Protein AF-A0A1Z8X6H3-F1 (afdb_monomer)

Solvent-accessible surface area (backbone atoms only — not comparable to full-atom values): 7443 Å² total; per-residue (Å²): 132,92,71,91,82,77,88,76,54,69,71,57,45,49,56,21,37,52,38,19,47,52,38,48,55,52,31,59,76,66,72,54,70,56,80,87,67,57,92,65,59,70,67,60,52,44,51,55,35,20,51,37,34,35,40,47,44,48,50,20,61,75,68,78,36,76,65,65,69,69,64,83,54,87,86,59,52,62,38,62,60,97,89,24,45,40,47,78,42,59,42,59,60,86,48,97,71,87,78,78,79,82,61,90,88,69,57,92,74,45,48,79,44,69,37,74,40,88,77,132

Mean predicted aligned error: 5.62 Å

pLDDT: mean 83.76, std 9.93, range [51.19, 95.56]

Radius of gyration: 14.06 Å; Cα contacts (8 Å, |Δi|>4): 141; chains: 1; bounding box: 34×41×31 Å

Sequence (120 aa):
MDYPTIELKWEEILSSAITGLLRQTESMRQNISWGHGANFDIYKQWGMTVSGSICEQALAKKMDSYFTHSVNNFKGSDLHIDGKSIQVRSQLMTKKTNNLIIRQGYKESDYYFLVGDDTP

Structure (mmCIF, N/CA/C/O backbone):
data_AF-A0A1Z8X6H3-F1
#
_entry.id   AF-A0A1Z8X6H3-F1
#
loop_
_atom_site.group_PDB
_atom_site.id
_atom_site.type_symbol
_atom_site.label_atom_id
_atom_site.label_alt_id
_atom_site.label_comp_id
_atom_site.label_asym_id
_atom_site.label_entity_id
_atom_site.label_seq_id
_atom_site.pdbx_PDB_ins_code
_atom_site.Cartn_x
_atom_site.Cartn_y
_atom_site.Cartn_z
_atom_site.occupancy
_atom_site.B_iso_or_equiv
_atom_site.auth_seq_id
_atom_site.auth_comp_id
_atom_site.auth_asym_id
_atom_site.auth_atom_id
_atom_site.pdbx_PDB_model_num
ATOM 1 N N . MET A 1 1 ? -0.859 -22.757 -1.944 1.00 54.19 1 MET A N 1
ATOM 2 C CA . MET A 1 1 ? -1.563 -22.239 -0.756 1.00 54.19 1 MET A CA 1
ATOM 3 C C . MET A 1 1 ? -2.510 -21.202 -1.310 1.00 54.19 1 MET A C 1
ATOM 5 O O . MET A 1 1 ? -2.022 -20.262 -1.923 1.00 54.19 1 MET A O 1
ATOM 9 N N . ASP A 1 2 ? -3.813 -21.442 -1.226 1.00 67.19 2 ASP A N 1
ATOM 10 C CA . ASP A 1 2 ? -4.801 -20.523 -1.792 1.00 67.19 2 ASP A CA 1
ATOM 11 C C . ASP A 1 2 ? -4.985 -19.375 -0.804 1.00 67.19 2 ASP A C 1
ATOM 13 O O . ASP A 1 2 ? -5.488 -19.564 0.305 1.00 67.19 2 ASP A O 1
ATOM 17 N N . TYR A 1 3 ? -4.481 -18.198 -1.166 1.00 74.25 3 TYR A N 1
ATOM 18 C CA . TYR A 1 3 ? -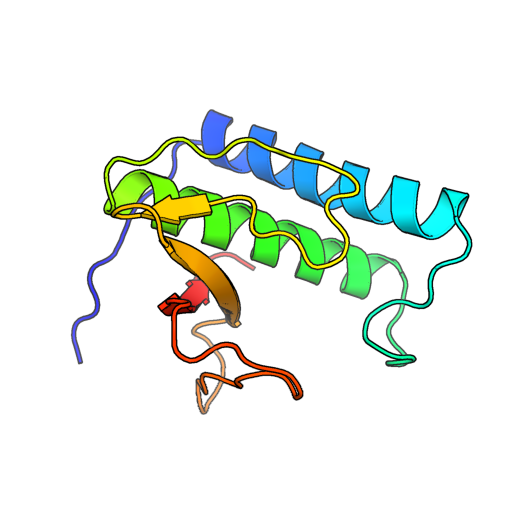4.692 -16.983 -0.391 1.00 74.25 3 TYR A CA 1
ATOM 19 C C . TYR A 1 3 ? -6.007 -16.337 -0.831 1.00 74.25 3 TYR A C 1
ATOM 21 O O . TYR A 1 3 ? -6.352 -16.408 -2.011 1.00 74.25 3 TYR A O 1
ATOM 29 N N . PRO A 1 4 ? -6.758 -15.702 0.082 1.00 84.50 4 PRO A N 1
ATOM 30 C CA . PRO A 1 4 ? -7.941 -14.953 -0.309 1.00 84.50 4 PRO A CA 1
ATOM 31 C C . PRO A 1 4 ? -7.542 -13.786 -1.222 1.00 84.50 4 PRO A C 1
ATOM 33 O O . PRO A 1 4 ? -6.811 -12.892 -0.801 1.00 84.50 4 PRO A O 1
ATOM 36 N N . THR A 1 5 ? -8.054 -13.791 -2.451 1.00 87.25 5 THR A N 1
ATOM 37 C CA . THR A 1 5 ? -7.876 -12.703 -3.421 1.00 87.25 5 THR A CA 1
ATOM 38 C C . THR A 1 5 ? -8.954 -11.641 -3.230 1.00 87.25 5 THR A C 1
ATOM 40 O O . THR A 1 5 ? -10.085 -11.944 -2.837 1.00 87.25 5 THR A O 1
ATOM 43 N N . ILE A 1 6 ? -8.608 -10.387 -3.508 1.00 91.12 6 ILE A N 1
ATOM 44 C CA . ILE A 1 6 ? -9.548 -9.272 -3.546 1.00 91.12 6 ILE A CA 1
ATOM 45 C C . ILE A 1 6 ? -9.342 -8.506 -4.848 1.00 91.12 6 ILE A C 1
ATOM 47 O O . ILE A 1 6 ? -8.218 -8.165 -5.199 1.00 91.12 6 ILE A O 1
ATOM 51 N N . GLU A 1 7 ? -10.431 -8.233 -5.557 1.00 91.69 7 GLU A N 1
ATOM 52 C CA . GLU A 1 7 ? -10.395 -7.380 -6.741 1.00 91.69 7 GLU A CA 1
ATOM 53 C C . GLU A 1 7 ? -10.771 -5.954 -6.350 1.00 91.69 7 GLU A C 1
ATOM 55 O O . GLU A 1 7 ? -11.802 -5.710 -5.708 1.00 91.69 7 GLU A O 1
ATOM 60 N N . LEU A 1 8 ? -9.932 -5.001 -6.739 1.00 92.56 8 LEU A N 1
ATOM 61 C CA . LEU A 1 8 ? -10.226 -3.578 -6.637 1.00 92.56 8 LEU A CA 1
ATOM 62 C C . LEU A 1 8 ? -10.831 -3.081 -7.948 1.00 92.56 8 LEU A C 1
ATOM 64 O O . LEU A 1 8 ? -10.426 -3.488 -9.034 1.00 92.56 8 LEU A O 1
ATOM 68 N N . LYS A 1 9 ? -11.802 -2.178 -7.845 1.00 95.38 9 LYS A N 1
ATOM 69 C CA . LYS A 1 9 ? -12.330 -1.455 -8.998 1.00 95.38 9 LYS A CA 1
ATOM 70 C C . LYS A 1 9 ? -11.328 -0.393 -9.450 1.00 95.38 9 LYS A C 1
ATOM 72 O O . LYS A 1 9 ? -10.505 0.076 -8.663 1.00 95.38 9 LYS A O 1
ATOM 77 N N . TRP A 1 10 ? -11.436 0.045 -10.700 1.00 94.19 10 TRP A N 1
ATOM 78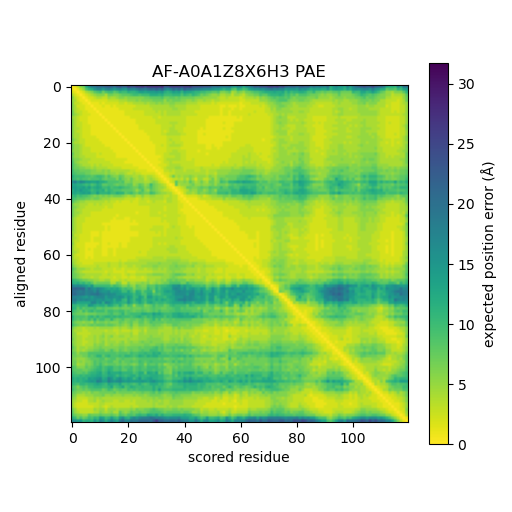 C CA . TRP A 1 10 ? -10.527 1.041 -11.273 1.00 94.19 10 TRP A CA 1
ATOM 79 C C . TRP A 1 10 ? -10.503 2.359 -10.502 1.00 94.19 10 TRP A C 1
ATOM 81 O O . TRP A 1 10 ? -9.435 2.945 -10.341 1.00 94.19 10 TRP A O 1
ATOM 91 N N . GLU A 1 11 ? -11.642 2.810 -9.980 1.00 95.31 11 GLU A N 1
ATOM 92 C CA . GLU A 1 11 ? -11.709 4.010 -9.149 1.00 95.31 11 GLU A CA 1
ATOM 93 C C . GLU A 1 11 ? -10.952 3.856 -7.817 1.00 95.31 11 GLU A C 1
ATOM 95 O O . GLU A 1 11 ? -10.336 4.817 -7.361 1.00 95.31 11 GLU A O 1
ATOM 100 N N . GLU A 1 12 ? -10.929 2.651 -7.236 1.00 94.62 12 GLU A N 1
ATOM 101 C CA . GLU A 1 12 ? -10.199 2.332 -5.998 1.00 94.62 12 GLU A CA 1
ATOM 102 C C . GLU A 1 12 ? -8.688 2.243 -6.256 1.00 94.62 12 GLU A C 1
ATOM 104 O O . GLU A 1 12 ? -7.875 2.700 -5.448 1.00 94.62 12 GLU A O 1
ATOM 109 N N . ILE A 1 13 ? -8.304 1.683 -7.407 1.00 94.12 13 ILE A N 1
ATOM 110 C CA . ILE A 1 13 ? -6.910 1.639 -7.860 1.00 94.12 13 ILE A CA 1
ATOM 111 C C . ILE A 1 13 ? -6.410 3.065 -8.106 1.00 94.12 13 ILE A C 1
ATOM 113 O O . ILE A 1 13 ? -5.352 3.445 -7.604 1.00 94.12 13 ILE A O 1
ATOM 117 N N . LEU A 1 14 ? -7.181 3.878 -8.836 1.00 95.25 14 LEU A N 1
ATOM 118 C CA . LEU A 1 14 ? -6.811 5.251 -9.173 1.00 95.25 14 LEU A CA 1
ATOM 119 C C . LEU A 1 14 ? -6.688 6.131 -7.925 1.00 95.25 14 LEU A C 1
ATOM 121 O O . LEU A 1 14 ? -5.693 6.845 -7.788 1.00 95.25 14 LEU A O 1
ATOM 125 N N . SER A 1 15 ? -7.659 6.076 -7.007 1.00 95.19 15 SER A N 1
ATOM 126 C CA . SER A 1 15 ? -7.606 6.860 -5.767 1.00 95.19 15 SER A CA 1
ATOM 127 C C . SER A 1 15 ? -6.374 6.501 -4.931 1.00 95.19 15 SER A C 1
ATOM 129 O O . SER A 1 15 ? -5.665 7.388 -4.453 1.00 95.19 15 SER A O 1
ATOM 131 N N . SER A 1 16 ? -6.055 5.210 -4.828 1.00 94.00 16 SER A N 1
ATOM 132 C CA . SER A 1 16 ? -4.886 4.716 -4.094 1.00 94.00 16 SER A CA 1
ATOM 133 C C . SER A 1 16 ? -3.571 5.097 -4.772 1.00 94.00 16 SER A C 1
ATOM 135 O O . SER A 1 16 ? -2.619 5.496 -4.102 1.00 94.00 16 SER A O 1
ATOM 137 N N . ALA A 1 17 ? -3.512 5.052 -6.104 1.00 94.62 17 ALA A N 1
ATOM 138 C CA . ALA A 1 17 ? -2.339 5.492 -6.849 1.00 94.62 17 ALA A CA 1
ATOM 139 C C . ALA A 1 17 ? -2.067 6.990 -6.650 1.00 94.62 17 ALA A C 1
ATOM 141 O O . ALA A 1 17 ? -0.925 7.380 -6.393 1.00 94.62 17 ALA A O 1
ATOM 142 N N . ILE A 1 18 ? -3.113 7.825 -6.681 1.00 95.56 18 ILE A N 1
ATOM 143 C CA . ILE A 1 18 ? -3.003 9.259 -6.382 1.00 95.56 18 ILE A CA 1
ATOM 144 C C . ILE A 1 18 ? -2.479 9.466 -4.956 1.00 95.56 18 ILE A C 1
ATOM 146 O O . ILE A 1 18 ? -1.541 10.238 -4.762 1.00 95.56 18 ILE A O 1
ATOM 150 N N . THR A 1 19 ? -3.007 8.744 -3.964 1.00 94.56 19 THR A N 1
ATOM 151 C CA . THR A 1 19 ? -2.502 8.797 -2.581 1.00 94.56 19 THR A CA 1
ATOM 152 C C . THR A 1 19 ? -1.025 8.412 -2.486 1.00 94.56 19 THR A C 1
ATOM 154 O O . THR A 1 19 ? -0.250 9.118 -1.837 1.00 94.56 19 THR A O 1
ATOM 157 N N . GLY A 1 20 ? -0.604 7.336 -3.155 1.00 92.19 20 GLY A N 1
ATOM 158 C CA . GLY A 1 20 ? 0.796 6.910 -3.193 1.00 92.19 20 GLY A CA 1
ATOM 159 C C . GLY A 1 20 ? 1.728 7.990 -3.753 1.00 92.19 20 GLY A C 1
ATOM 160 O O . GLY A 1 20 ? 2.783 8.259 -3.173 1.00 92.19 20 GLY A O 1
ATOM 161 N N . LEU A 1 21 ? 1.316 8.663 -4.832 1.00 93.50 21 LEU A N 1
ATOM 162 C CA . LEU A 1 21 ? 2.058 9.785 -5.410 1.00 93.50 21 LEU A CA 1
ATOM 163 C C . LEU A 1 21 ? 2.086 10.999 -4.475 1.00 93.50 21 LEU A C 1
ATOM 165 O O . LEU A 1 21 ? 3.159 11.561 -4.261 1.00 93.50 21 LEU A O 1
ATOM 169 N N . LEU A 1 22 ? 0.959 11.357 -3.850 1.00 93.44 22 LEU A N 1
ATOM 170 C CA . LEU A 1 22 ? 0.893 12.460 -2.883 1.00 93.44 22 LEU A CA 1
ATOM 171 C C . LEU A 1 22 ? 1.844 12.244 -1.695 1.00 93.44 22 LEU A C 1
ATOM 173 O O . LEU A 1 22 ? 2.526 13.171 -1.256 1.00 93.44 22 LEU A O 1
ATOM 177 N N . ARG A 1 23 ? 1.957 11.005 -1.199 1.00 89.62 23 ARG A N 1
ATOM 178 C CA . ARG A 1 23 ? 2.921 10.642 -0.142 1.00 89.62 23 ARG A CA 1
ATOM 179 C C . ARG A 1 23 ? 4.369 10.849 -0.580 1.00 89.62 23 ARG A C 1
ATOM 181 O O . ARG A 1 23 ? 5.192 11.301 0.221 1.00 89.62 23 ARG A O 1
ATOM 188 N N . GLN A 1 24 ? 4.688 10.538 -1.836 1.00 89.25 24 GLN A N 1
ATOM 189 C CA . GLN A 1 24 ? 6.021 10.775 -2.391 1.00 89.25 24 GLN A CA 1
ATOM 190 C C . GLN A 1 24 ? 6.313 12.262 -2.551 1.00 89.25 24 GLN A C 1
ATOM 192 O O . GLN A 1 24 ? 7.347 12.727 -2.072 1.00 89.25 24 GLN A O 1
ATOM 197 N N . THR A 1 25 ? 5.394 13.022 -3.148 1.00 90.38 25 THR A N 1
ATOM 198 C CA . THR A 1 25 ? 5.576 14.467 -3.335 1.00 90.38 25 THR A CA 1
ATOM 199 C C . THR A 1 25 ? 5.748 15.186 -2.003 1.00 90.38 25 THR A C 1
ATOM 201 O O . THR A 1 25 ? 6.596 16.066 -1.885 1.00 90.38 25 THR A O 1
ATOM 204 N N . GLU A 1 26 ? 5.022 14.769 -0.966 1.00 89.4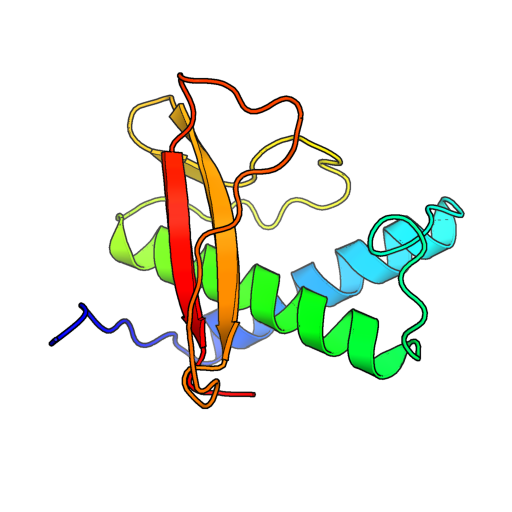4 26 GLU A N 1
ATOM 205 C CA . GLU A 1 26 ? 5.173 15.348 0.366 1.00 89.44 26 GLU A CA 1
ATOM 206 C C . GLU A 1 26 ? 6.486 14.960 1.054 1.00 89.44 26 GLU A C 1
ATOM 208 O O . GLU A 1 26 ? 7.109 15.800 1.706 1.00 89.44 26 GLU A O 1
ATOM 213 N N . SER A 1 27 ? 6.952 13.721 0.872 1.00 86.56 27 SER A N 1
ATOM 214 C CA . SER A 1 27 ? 8.267 13.297 1.372 1.00 86.56 27 SER A CA 1
ATOM 215 C C . SER A 1 27 ? 9.391 14.110 0.724 1.00 86.56 27 SER A C 1
ATOM 217 O O . SER A 1 27 ? 10.306 14.557 1.414 1.00 86.56 27 SER A O 1
ATOM 219 N N . MET A 1 28 ? 9.284 14.369 -0.584 1.00 86.75 28 MET A N 1
ATOM 220 C CA . MET A 1 28 ? 10.206 15.237 -1.323 1.00 86.75 28 MET A CA 1
ATOM 221 C C . MET A 1 28 ? 10.142 16.681 -0.820 1.00 86.75 28 MET A C 1
ATOM 223 O O . MET A 1 28 ? 11.183 17.273 -0.545 1.00 86.75 28 MET A O 1
ATOM 227 N N . ARG A 1 29 ? 8.934 17.233 -0.626 1.00 89.81 29 ARG A N 1
ATOM 228 C CA . ARG A 1 29 ? 8.726 18.583 -0.074 1.00 89.81 29 ARG A CA 1
ATOM 229 C C . ARG A 1 29 ? 9.393 18.758 1.296 1.00 89.81 29 ARG A C 1
ATOM 231 O O . ARG A 1 29 ? 9.856 19.850 1.614 1.00 89.81 29 ARG A O 1
ATOM 238 N N . GLN A 1 30 ? 9.443 17.696 2.099 1.00 87.00 30 GLN A N 1
ATOM 239 C CA . GLN A 1 30 ? 10.034 17.686 3.441 1.00 87.00 30 GLN A CA 1
ATOM 240 C C . GLN A 1 30 ? 11.496 17.204 3.486 1.00 87.00 30 GLN A C 1
ATOM 242 O O . GLN A 1 30 ? 12.067 17.130 4.572 1.00 87.00 30 GLN A O 1
ATOM 247 N N . ASN A 1 31 ? 12.120 16.893 2.344 1.00 86.25 31 ASN A N 1
ATOM 248 C CA . ASN A 1 31 ? 13.475 16.329 2.257 1.00 86.25 31 ASN A CA 1
ATOM 249 C C . ASN A 1 31 ? 13.674 15.041 3.088 1.00 86.25 31 ASN A C 1
ATOM 251 O O . ASN A 1 31 ? 14.734 14.820 3.674 1.00 86.25 31 ASN A O 1
ATOM 255 N N . ILE A 1 32 ? 12.654 14.181 3.155 1.00 82.81 32 ILE A N 1
ATOM 256 C CA . ILE A 1 32 ? 12.720 12.905 3.877 1.00 82.81 32 ILE A CA 1
ATOM 257 C C . ILE A 1 32 ? 13.346 11.839 2.974 1.00 82.81 32 ILE A C 1
ATOM 259 O O . ILE A 1 32 ? 12.846 11.560 1.885 1.00 82.81 32 ILE A O 1
ATOM 263 N N . SER A 1 33 ? 14.413 11.191 3.446 1.00 79.25 33 SER A N 1
ATOM 264 C CA . SER A 1 33 ? 15.071 10.101 2.718 1.00 79.25 33 SER A CA 1
ATOM 265 C C . SER A 1 33 ? 14.166 8.875 2.582 1.00 79.25 33 SER A C 1
ATOM 267 O O . SER A 1 33 ? 13.744 8.276 3.576 1.00 79.25 33 SER A O 1
ATOM 269 N N . TRP A 1 34 ? 13.918 8.447 1.343 1.00 80.44 34 TRP A N 1
ATOM 270 C CA . TRP A 1 34 ? 13.107 7.268 1.054 1.00 80.44 34 TRP A CA 1
ATOM 271 C C . TRP A 1 34 ? 13.792 5.972 1.514 1.00 80.44 34 TRP A C 1
ATOM 273 O O . TRP A 1 34 ? 15.009 5.808 1.399 1.00 80.44 34 TRP A O 1
ATOM 283 N N . GLY A 1 35 ? 13.007 5.028 2.044 1.00 71.69 35 GLY A N 1
ATOM 284 C CA . GLY A 1 35 ? 13.461 3.657 2.306 1.00 71.69 35 GLY A CA 1
ATOM 285 C C . GLY A 1 35 ? 14.681 3.529 3.223 1.00 71.69 35 GLY A C 1
ATOM 286 O O . GLY A 1 35 ? 15.443 2.583 3.056 1.00 71.69 35 GLY A O 1
ATOM 287 N N . HIS A 1 36 ? 14.875 4.457 4.169 1.00 72.56 36 HIS A N 1
ATOM 288 C CA . HIS A 1 36 ? 16.059 4.517 5.042 1.00 72.56 36 HIS A CA 1
ATOM 289 C C . HIS A 1 36 ? 17.386 4.637 4.266 1.00 72.56 36 HIS A C 1
ATOM 291 O O . HIS A 1 36 ? 18.398 4.069 4.667 1.00 72.56 36 HIS A O 1
ATOM 297 N N . GLY A 1 37 ? 17.383 5.368 3.146 1.00 69.94 37 GLY A N 1
ATOM 298 C CA . GLY A 1 37 ? 18.573 5.573 2.312 1.00 69.94 37 GLY A CA 1
ATOM 299 C C . GLY A 1 37 ? 18.779 4.499 1.244 1.00 69.94 37 GLY A C 1
ATOM 300 O O . GLY A 1 37 ? 19.871 4.386 0.690 1.00 69.94 37 GLY A O 1
ATOM 301 N N . ALA A 1 38 ? 17.749 3.704 0.942 1.00 76.88 38 ALA A N 1
ATOM 302 C CA . ALA A 1 38 ? 17.796 2.759 -0.165 1.00 76.88 38 ALA A CA 1
ATOM 303 C C . ALA A 1 38 ? 18.005 3.496 -1.500 1.00 76.88 38 ALA A C 1
ATOM 305 O O . ALA A 1 38 ? 17.262 4.418 -1.835 1.00 76.88 38 ALA A O 1
ATOM 306 N N . ASN A 1 39 ? 19.003 3.064 -2.274 1.00 80.19 39 ASN A N 1
ATOM 307 C CA . ASN A 1 39 ? 19.363 3.701 -3.536 1.00 80.19 39 ASN A CA 1
ATOM 308 C C . ASN A 1 39 ? 18.556 3.099 -4.697 1.00 80.19 39 ASN A C 1
ATOM 310 O O . ASN A 1 39 ? 18.959 2.114 -5.318 1.00 80.19 39 ASN A O 1
ATOM 314 N N . PHE A 1 40 ? 17.384 3.676 -4.947 1.00 85.31 40 PHE A N 1
ATOM 315 C CA . PHE A 1 40 ? 16.555 3.398 -6.118 1.00 85.31 40 PHE A CA 1
ATOM 316 C C . PHE A 1 40 ? 16.330 4.687 -6.902 1.00 85.31 40 PHE A C 1
ATOM 318 O O . PHE A 1 40 ? 16.321 5.767 -6.313 1.00 85.31 40 PHE A O 1
ATOM 325 N N . ASP A 1 41 ? 16.098 4.587 -8.210 1.00 90.00 41 ASP A N 1
ATOM 326 C CA . ASP A 1 41 ? 15.643 5.738 -8.986 1.00 90.00 41 ASP A CA 1
ATOM 327 C C . ASP A 1 41 ? 14.249 6.203 -8.528 1.00 90.00 41 ASP A C 1
ATOM 329 O O . ASP A 1 41 ? 13.476 5.447 -7.928 1.00 90.00 41 ASP A O 1
ATOM 333 N N . ILE A 1 42 ? 13.932 7.466 -8.811 1.00 87.31 42 ILE A N 1
ATOM 334 C CA . ILE A 1 42 ? 12.702 8.110 -8.342 1.00 87.31 42 ILE A CA 1
ATOM 335 C C . ILE A 1 42 ? 11.432 7.399 -8.837 1.00 87.31 42 ILE A C 1
ATOM 337 O O . ILE A 1 42 ? 10.486 7.234 -8.070 1.00 87.31 42 ILE A O 1
ATOM 341 N N . TYR A 1 43 ? 11.420 6.898 -10.074 1.00 88.94 43 TYR A N 1
ATOM 342 C CA . TYR A 1 43 ? 10.246 6.239 -10.648 1.00 88.94 43 TYR A CA 1
ATOM 343 C C . TYR A 1 43 ? 9.976 4.897 -9.977 1.00 88.94 43 TYR A C 1
ATOM 345 O O . TYR A 1 43 ? 8.830 4.562 -9.678 1.00 88.94 43 TYR A O 1
ATOM 353 N N . LYS A 1 44 ? 11.032 4.150 -9.658 1.00 88.88 44 LYS A N 1
ATOM 354 C CA . LYS A 1 44 ? 10.918 2.894 -8.924 1.00 88.88 44 LYS A CA 1
ATOM 355 C C . LYS A 1 44 ? 10.445 3.114 -7.488 1.00 88.88 44 LYS A C 1
ATOM 357 O O . LYS A 1 44 ? 9.626 2.339 -6.996 1.00 88.88 44 LYS A O 1
ATOM 362 N N . GLN A 1 45 ? 10.909 4.173 -6.821 1.00 88.62 45 GLN A N 1
ATOM 363 C CA . GLN A 1 45 ? 10.401 4.560 -5.496 1.00 88.62 45 GLN A CA 1
ATOM 364 C C . GLN A 1 45 ? 8.902 4.880 -5.534 1.00 88.62 45 GLN A C 1
ATOM 366 O O . GLN A 1 45 ? 8.144 4.434 -4.665 1.00 88.62 45 GLN A O 1
ATOM 371 N N . TRP A 1 46 ? 8.465 5.612 -6.560 1.00 90.25 46 TRP A N 1
ATOM 372 C CA . TRP A 1 46 ? 7.060 5.959 -6.754 1.00 90.25 46 TRP A CA 1
ATOM 373 C C . TRP A 1 46 ? 6.206 4.727 -7.031 1.00 90.25 46 TRP A C 1
ATOM 375 O O . TRP A 1 46 ? 5.225 4.523 -6.321 1.00 90.25 46 TRP A O 1
ATOM 385 N N . GLY A 1 47 ? 6.622 3.856 -7.954 1.00 89.88 47 GLY A N 1
ATOM 386 C CA . GLY A 1 47 ? 5.923 2.600 -8.245 1.00 89.88 47 GLY A CA 1
ATOM 387 C C . GLY A 1 47 ? 5.753 1.722 -7.001 1.00 89.88 47 GLY A C 1
ATOM 388 O O . GLY A 1 47 ? 4.652 1.272 -6.701 1.00 89.88 47 GLY A O 1
ATOM 389 N N . MET A 1 48 ? 6.807 1.568 -6.190 1.00 88.50 48 MET A N 1
ATOM 390 C CA . MET A 1 48 ? 6.720 0.817 -4.928 1.00 88.50 48 MET A CA 1
ATOM 391 C C . MET A 1 48 ? 5.767 1.459 -3.910 1.00 88.50 48 MET A C 1
ATOM 393 O O . MET A 1 48 ? 5.128 0.750 -3.135 1.00 88.50 48 MET A O 1
ATOM 397 N N . THR A 1 49 ? 5.669 2.788 -3.889 1.00 90.00 49 THR A N 1
ATOM 398 C CA . THR A 1 49 ? 4.768 3.501 -2.970 1.00 90.00 49 THR A CA 1
ATOM 399 C C . THR A 1 49 ? 3.315 3.415 -3.427 1.00 90.00 49 THR A C 1
ATOM 401 O O . THR A 1 49 ? 2.429 3.228 -2.597 1.00 90.00 49 THR A O 1
ATOM 404 N N . VAL A 1 50 ? 3.079 3.499 -4.737 1.00 92.25 50 VAL A N 1
ATOM 405 C CA . VAL A 1 50 ? 1.767 3.285 -5.361 1.00 92.25 50 VAL A CA 1
ATOM 406 C C . VAL A 1 50 ? 1.273 1.867 -5.080 1.00 92.25 50 VAL A C 1
ATOM 408 O O . VAL A 1 50 ? 0.204 1.715 -4.498 1.00 92.25 50 VAL A O 1
ATOM 411 N N . SER A 1 51 ? 2.089 0.849 -5.373 1.00 91.50 51 SER A N 1
ATOM 412 C CA . SER A 1 51 ? 1.797 -0.556 -5.043 1.00 91.50 51 SER A CA 1
ATOM 413 C C . SER A 1 51 ? 1.489 -0.735 -3.549 1.00 91.50 51 SER A C 1
ATOM 415 O O . SER A 1 51 ? 0.482 -1.333 -3.180 1.00 91.50 51 SER A O 1
ATOM 417 N N . GLY A 1 52 ? 2.294 -0.132 -2.664 1.00 90.56 52 GLY A N 1
ATOM 418 C CA . GLY A 1 52 ? 2.035 -0.132 -1.220 1.00 90.56 52 GLY A CA 1
ATOM 419 C C . GLY A 1 52 ? 0.656 0.418 -0.845 1.00 90.56 52 GLY A C 1
ATOM 420 O O . GLY A 1 52 ? -0.073 -0.233 -0.101 1.00 90.56 52 GLY A O 1
ATOM 421 N N . SER A 1 53 ? 0.279 1.574 -1.397 1.00 92.38 53 SER A N 1
ATOM 422 C CA . SER A 1 53 ? -1.025 2.195 -1.132 1.00 92.38 53 SER A CA 1
ATOM 423 C C . SER A 1 53 ? -2.196 1.377 -1.687 1.00 92.38 53 SER A C 1
ATOM 425 O O . SER A 1 53 ? -3.252 1.329 -1.063 1.00 92.38 53 SER A O 1
ATOM 427 N N . ILE A 1 54 ? -2.028 0.727 -2.841 1.00 93.56 54 ILE A N 1
ATOM 428 C CA . ILE A 1 54 ? -3.049 -0.152 -3.430 1.00 93.56 54 ILE A CA 1
ATOM 429 C C . ILE A 1 54 ? -3.245 -1.398 -2.556 1.00 93.56 54 ILE A C 1
ATOM 431 O O . ILE A 1 54 ? -4.378 -1.791 -2.284 1.00 93.56 54 ILE A O 1
ATOM 435 N N . CYS A 1 55 ? -2.165 -1.992 -2.041 1.00 92.38 55 CYS A N 1
ATOM 436 C CA . CYS A 1 55 ? -2.259 -3.122 -1.117 1.00 92.38 55 CYS A CA 1
ATOM 437 C C . CYS A 1 55 ? -2.938 -2.758 0.215 1.00 92.38 55 CYS A C 1
ATOM 439 O O . CYS A 1 55 ? -3.628 -3.595 0.798 1.00 92.38 55 CYS A O 1
ATOM 441 N N . GLU A 1 56 ? -2.761 -1.528 0.704 1.00 91.94 56 GLU A N 1
ATOM 442 C CA . GLU A 1 56 ? -3.504 -1.019 1.863 1.00 91.94 56 GLU A CA 1
ATOM 443 C C . GLU A 1 56 ? -5.007 -0.938 1.562 1.00 91.94 56 GLU A C 1
ATOM 445 O O . GLU A 1 56 ? -5.802 -1.481 2.328 1.00 91.94 56 GLU A O 1
ATOM 450 N N . GLN A 1 57 ? -5.401 -0.370 0.417 1.00 93.50 57 GLN A N 1
ATOM 451 C CA . GLN A 1 57 ? -6.801 -0.338 -0.034 1.00 93.50 57 GLN A CA 1
ATOM 452 C C . GLN A 1 57 ? -7.397 -1.747 -0.183 1.00 93.50 57 GLN A C 1
ATOM 454 O O . GLN A 1 57 ? -8.525 -2.001 0.243 1.00 93.50 57 GLN A O 1
ATOM 459 N N . ALA A 1 58 ? -6.634 -2.682 -0.754 1.00 93.06 58 ALA A N 1
ATOM 460 C CA . ALA A 1 58 ? -7.028 -4.080 -0.902 1.00 93.06 58 ALA A CA 1
ATOM 461 C C . ALA A 1 58 ? -7.327 -4.729 0.457 1.00 93.06 58 ALA A C 1
ATOM 463 O O . ALA A 1 58 ? -8.367 -5.369 0.635 1.00 93.06 58 ALA A O 1
ATOM 464 N N . LEU A 1 59 ? -6.445 -4.518 1.438 1.00 92.31 59 LEU A N 1
ATOM 465 C CA . LEU A 1 59 ? -6.651 -5.014 2.793 1.00 92.31 59 LEU A CA 1
ATOM 466 C C . LEU A 1 59 ? -7.856 -4.347 3.464 1.00 92.31 59 LEU A C 1
ATOM 468 O O . LEU A 1 59 ? -8.658 -5.044 4.081 1.00 92.31 59 LEU A O 1
ATOM 472 N N . ALA A 1 60 ? -8.013 -3.031 3.315 1.00 92.00 60 ALA A N 1
ATOM 473 C CA . ALA A 1 60 ? -9.146 -2.281 3.853 1.00 92.00 60 ALA A CA 1
ATOM 474 C C . ALA A 1 60 ? -10.476 -2.873 3.373 1.00 92.00 60 ALA A C 1
ATOM 476 O O . ALA A 1 60 ? -11.319 -3.254 4.183 1.00 92.00 60 ALA A O 1
ATOM 477 N N . LYS A 1 61 ? -10.605 -3.071 2.056 1.00 93.19 61 LYS A N 1
ATOM 478 C CA . LYS A 1 61 ? -11.781 -3.674 1.425 1.00 93.19 61 LYS A CA 1
ATOM 479 C C . LYS A 1 61 ? -12.033 -5.098 1.907 1.00 93.19 61 LYS A C 1
ATOM 481 O O . LYS A 1 61 ? -13.171 -5.463 2.186 1.00 93.19 61 LYS A O 1
ATOM 486 N N . LYS A 1 62 ? -10.981 -5.914 2.020 1.00 92.44 62 LYS A N 1
ATOM 487 C CA . LYS A 1 62 ? -11.102 -7.298 2.498 1.00 92.44 62 LYS A CA 1
ATOM 488 C C . LYS A 1 62 ? -11.618 -7.374 3.938 1.00 92.44 62 LYS A C 1
ATOM 490 O O . LYS A 1 62 ? -12.306 -8.334 4.281 1.00 92.44 62 LYS A O 1
ATOM 495 N N . MET A 1 63 ? -11.259 -6.391 4.753 1.00 90.19 63 MET A N 1
ATOM 496 C CA . MET A 1 63 ? -11.563 -6.336 6.181 1.00 90.19 63 MET A CA 1
ATOM 497 C C . MET A 1 63 ? -12.785 -5.465 6.499 1.00 90.19 63 MET A C 1
ATOM 499 O O . MET A 1 63 ? -13.038 -5.211 7.672 1.00 90.19 63 MET A O 1
ATOM 503 N N . ASP A 1 64 ? -13.518 -5.012 5.474 1.00 89.44 64 ASP A N 1
ATOM 504 C CA . ASP A 1 64 ? -14.667 -4.105 5.596 1.00 89.44 64 ASP A CA 1
ATOM 505 C C . ASP A 1 64 ? -14.345 -2.841 6.421 1.00 89.44 64 ASP A C 1
ATOM 507 O O . ASP A 1 64 ? -15.111 -2.386 7.268 1.00 89.44 64 ASP A O 1
ATOM 511 N N . SER A 1 65 ? -13.147 -2.291 6.199 1.00 87.81 65 SER A N 1
ATOM 512 C CA . SER A 1 65 ? -12.631 -1.104 6.881 1.00 87.81 65 SER A CA 1
ATOM 513 C C . SER A 1 65 ? -12.391 0.036 5.893 1.00 87.81 65 SER A C 1
ATOM 515 O O . SER A 1 65 ? -12.134 -0.172 4.706 1.00 87.81 65 SER A O 1
ATOM 517 N N . TYR A 1 66 ? -12.471 1.269 6.389 1.00 85.69 66 TYR A N 1
ATOM 518 C CA . TYR A 1 66 ? -12.285 2.466 5.578 1.00 85.69 66 TYR A CA 1
ATOM 519 C C . TYR A 1 66 ? -10.798 2.794 5.402 1.00 85.69 66 TYR A C 1
ATOM 521 O O . TYR A 1 66 ? -10.074 2.988 6.383 1.00 85.69 66 TYR A O 1
ATOM 529 N N . PHE A 1 67 ? -10.348 2.924 4.152 1.00 88.88 67 PHE A N 1
ATOM 530 C CA . PHE A 1 67 ? -9.018 3.444 3.853 1.00 88.88 67 PHE A CA 1
ATOM 531 C C . PHE A 1 67 ? -9.039 4.972 3.859 1.00 88.88 67 PHE A C 1
ATOM 533 O O . PHE A 1 67 ? -9.702 5.619 3.054 1.00 88.88 67 PHE A O 1
ATOM 540 N N . THR A 1 68 ? -8.294 5.565 4.788 1.00 85.25 68 THR A N 1
ATOM 541 C CA . THR A 1 68 ? -8.339 7.013 5.039 1.00 85.25 68 THR A CA 1
ATOM 542 C C . THR A 1 68 ? -7.626 7.857 3.987 1.00 85.25 68 THR A C 1
ATOM 544 O O . THR A 1 68 ? -7.755 9.080 4.016 1.00 85.25 68 THR A O 1
ATOM 547 N N . HIS A 1 69 ? -6.873 7.233 3.074 1.00 86.62 69 HIS A N 1
ATOM 548 C CA . HIS A 1 69 ? -6.049 7.918 2.073 1.00 86.62 69 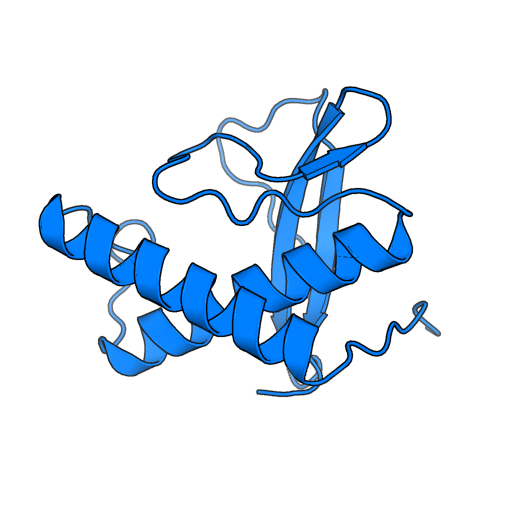HIS A CA 1
ATOM 549 C C . HIS A 1 69 ? -5.100 8.969 2.673 1.00 86.62 69 HIS A C 1
ATOM 551 O O . HIS A 1 69 ? -4.758 9.960 2.024 1.00 86.62 69 HIS A O 1
ATOM 557 N N . SER A 1 70 ? -4.674 8.773 3.924 1.00 82.75 70 SER A N 1
ATOM 558 C CA . SER A 1 70 ? -3.913 9.794 4.628 1.00 82.75 70 SER A CA 1
ATOM 559 C C . SER A 1 70 ? -2.543 10.027 3.978 1.00 82.75 70 SER A C 1
ATOM 561 O O . SER A 1 70 ? -1.903 9.124 3.417 1.00 82.75 70 SER A O 1
ATOM 563 N N . VAL A 1 71 ? -2.102 11.279 4.054 1.00 76.19 71 VAL A N 1
ATOM 564 C CA . VAL A 1 71 ? -0.803 11.751 3.583 1.00 76.19 71 VAL A CA 1
ATOM 565 C C . VAL A 1 71 ? -0.075 12.319 4.799 1.00 76.19 71 VAL A C 1
ATOM 567 O O . VAL A 1 71 ? -0.703 12.932 5.658 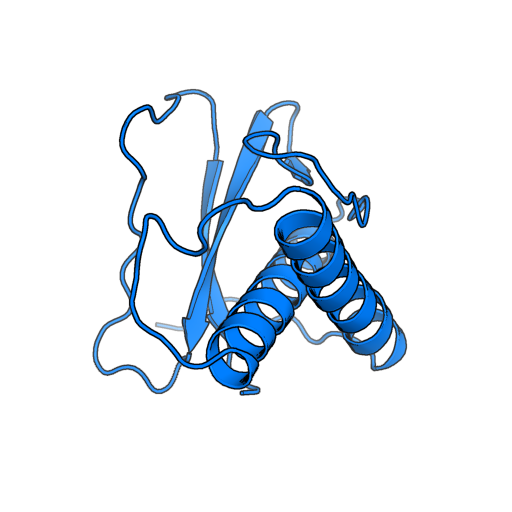1.00 76.19 71 VAL A O 1
ATOM 570 N N . ASN A 1 72 ? 1.243 12.125 4.885 1.00 64.56 72 ASN A N 1
ATOM 571 C CA . ASN A 1 72 ? 2.073 12.587 6.009 1.00 64.56 72 ASN A CA 1
ATOM 572 C C . ASN A 1 72 ? 1.807 11.917 7.364 1.00 64.56 72 ASN A C 1
ATOM 574 O O . ASN A 1 72 ? 2.079 12.506 8.406 1.00 64.56 72 ASN A O 1
ATOM 578 N N . ASN A 1 73 ? 1.362 10.659 7.379 1.00 60.25 73 ASN A N 1
ATOM 579 C CA . ASN A 1 73 ? 1.202 9.926 8.638 1.00 60.25 73 ASN A CA 1
ATOM 580 C C . ASN A 1 73 ? 2.544 9.499 9.271 1.00 60.25 73 ASN A C 1
ATOM 582 O O . ASN A 1 73 ? 2.582 9.049 10.412 1.00 60.25 73 ASN A O 1
ATOM 586 N N . PHE A 1 74 ? 3.669 9.646 8.558 1.00 62.72 74 PHE A N 1
ATOM 587 C CA . PHE A 1 74 ? 5.011 9.196 8.952 1.00 62.72 74 PHE A CA 1
ATOM 588 C C . PHE A 1 74 ? 5.056 7.718 9.388 1.00 62.72 74 PHE A C 1
ATOM 590 O O . PHE A 1 74 ? 5.322 6.835 8.577 1.00 62.72 74 PHE A O 1
ATOM 597 N N . LYS A 1 75 ? 4.843 7.462 10.686 1.00 55.81 75 LYS A N 1
ATOM 598 C CA . LYS A 1 75 ? 4.815 6.137 11.325 1.00 55.81 75 LYS A CA 1
ATOM 599 C C . LYS A 1 75 ? 3.403 5.696 11.742 1.00 55.81 75 LYS A C 1
ATOM 601 O O . LYS A 1 75 ? 3.259 4.584 12.241 1.00 55.81 75 LYS A O 1
ATOM 606 N N . GLY A 1 76 ? 2.399 6.559 11.610 1.00 58.78 76 GLY A N 1
ATOM 607 C CA . GLY A 1 76 ? 1.002 6.246 11.881 1.00 58.78 76 GLY A CA 1
ATOM 608 C C . GLY A 1 76 ? 0.436 5.302 10.825 1.00 58.78 76 GLY A C 1
ATOM 609 O O . GLY A 1 76 ? 0.819 5.366 9.659 1.00 58.78 76 GLY A O 1
ATOM 610 N N . SER A 1 77 ? -0.437 4.392 11.252 1.00 61.84 77 SER A N 1
ATOM 611 C CA . SER A 1 77 ? -1.152 3.484 10.359 1.00 61.84 77 SER A CA 1
ATOM 612 C C . SER A 1 77 ? -2.375 4.169 9.763 1.00 61.84 77 SER A C 1
ATOM 614 O O . SER A 1 77 ? -3.171 4.765 10.490 1.00 61.84 77 SER A O 1
ATOM 616 N N . ASP A 1 78 ? -2.577 4.013 8.459 1.00 59.78 78 ASP A N 1
ATOM 617 C CA . ASP A 1 78 ? -3.765 4.535 7.768 1.00 59.78 78 ASP A CA 1
ATOM 618 C C . ASP A 1 78 ? -5.014 3.684 7.978 1.00 59.78 78 ASP A C 1
ATOM 620 O O . ASP A 1 78 ? -6.129 4.130 7.698 1.00 59.78 78 ASP A O 1
ATOM 624 N N . LEU A 1 79 ? -4.812 2.470 8.489 1.00 71.75 79 LEU A N 1
ATOM 625 C CA . LEU A 1 79 ? -5.829 1.459 8.700 1.00 71.75 79 LEU A CA 1
ATOM 626 C C . LEU A 1 79 ? -5.869 1.047 10.164 1.00 71.75 79 LEU A C 1
ATOM 628 O O . LEU A 1 79 ? -4.831 0.833 10.799 1.00 71.75 79 LEU A O 1
ATOM 632 N N . HIS A 1 80 ? -7.095 0.901 10.659 1.00 78.44 80 HIS A N 1
ATOM 633 C CA . HIS A 1 80 ? -7.386 0.332 11.963 1.00 78.44 80 HIS A CA 1
ATOM 634 C C . HIS A 1 80 ? -8.410 -0.795 11.798 1.00 78.44 80 HIS A C 1
ATOM 636 O O . HIS A 1 80 ? -9.417 -0.625 11.109 1.00 78.44 80 HIS A O 1
ATOM 642 N N . ILE A 1 81 ? -8.149 -1.941 12.424 1.00 76.44 81 ILE A N 1
ATOM 643 C CA . ILE A 1 81 ? -9.081 -3.076 12.526 1.00 76.44 81 ILE A CA 1
ATOM 644 C C . ILE A 1 81 ? -9.167 -3.431 14.001 1.00 76.44 81 ILE A C 1
ATOM 646 O O . ILE A 1 81 ? -8.139 -3.559 14.667 1.00 76.44 81 ILE A O 1
ATOM 650 N N . ASP A 1 82 ? -10.387 -3.537 14.522 1.00 78.00 82 ASP A N 1
ATOM 651 C CA . ASP A 1 82 ? -10.659 -3.828 15.935 1.00 78.00 82 ASP A CA 1
ATOM 652 C C . ASP A 1 82 ? -9.910 -2.896 16.908 1.00 78.00 82 ASP A C 1
ATOM 654 O O . ASP A 1 82 ? -9.402 -3.314 17.949 1.00 78.00 82 ASP A O 1
ATOM 658 N N . GLY A 1 83 ? -9.780 -1.616 16.541 1.00 75.75 83 GLY A N 1
ATOM 659 C CA . GLY A 1 83 ? -9.071 -0.607 17.337 1.00 75.75 83 GLY A CA 1
ATOM 660 C C . GLY A 1 83 ? -7.542 -0.724 17.325 1.00 75.75 83 GLY A C 1
ATOM 661 O O . GLY A 1 83 ? -6.876 0.040 18.021 1.00 75.75 83 GLY A O 1
ATOM 662 N N . LYS A 1 84 ? -6.972 -1.641 16.535 1.00 80.62 84 LYS A N 1
ATOM 663 C CA . LYS A 1 84 ? -5.525 -1.835 16.397 1.00 80.62 84 LYS A CA 1
ATOM 664 C C . LYS A 1 84 ? -5.002 -1.267 15.090 1.00 80.62 84 LYS A C 1
ATOM 666 O O . LYS A 1 84 ? -5.630 -1.405 14.042 1.00 80.62 84 LYS A O 1
ATOM 671 N N . SER A 1 85 ? -3.821 -0.665 15.167 1.00 82.50 85 SER A N 1
ATOM 672 C CA . SER A 1 85 ? -3.076 -0.151 14.024 1.00 82.50 85 SER A CA 1
ATOM 673 C C . SER A 1 85 ? -2.571 -1.283 13.131 1.00 82.50 85 SER A C 1
ATOM 675 O O . SER A 1 85 ? -2.180 -2.350 13.610 1.00 82.50 85 SER A O 1
ATOM 677 N N . ILE A 1 86 ? -2.565 -1.041 11.822 1.00 83.38 86 ILE A N 1
ATOM 678 C CA . ILE A 1 86 ? -2.149 -2.027 10.821 1.00 83.38 86 ILE A CA 1
ATOM 679 C C . ILE A 1 86 ? -0.918 -1.556 10.071 1.00 83.38 86 ILE A C 1
ATOM 681 O O . ILE A 1 86 ? -0.806 -0.399 9.670 1.00 83.38 86 ILE A O 1
ATOM 685 N N . GLN A 1 87 ? -0.012 -2.496 9.838 1.00 84.00 87 GLN A N 1
ATOM 686 C CA . GLN A 1 87 ? 1.172 -2.317 9.019 1.00 84.00 87 GLN A CA 1
ATOM 687 C C . GLN A 1 87 ? 1.107 -3.279 7.837 1.00 84.00 87 GLN A C 1
ATOM 689 O O . GLN A 1 87 ? 1.122 -4.502 8.004 1.00 84.00 87 GLN A O 1
ATOM 694 N N . VAL A 1 88 ? 1.050 -2.718 6.632 1.00 87.12 88 VAL A N 1
ATOM 695 C CA . VAL A 1 88 ? 0.977 -3.491 5.393 1.00 87.12 88 VAL A CA 1
ATOM 696 C C . VAL A 1 88 ? 2.349 -3.562 4.738 1.00 87.12 88 VAL A C 1
ATOM 698 O O . VAL A 1 88 ? 3.072 -2.571 4.612 1.00 87.12 88 VAL A O 1
ATOM 701 N N . ARG A 1 89 ? 2.720 -4.762 4.295 1.00 87.31 89 ARG A N 1
ATOM 702 C CA . ARG A 1 89 ? 3.884 -4.998 3.447 1.00 87.31 89 ARG A CA 1
ATOM 703 C C . ARG A 1 89 ? 3.413 -5.526 2.100 1.00 87.31 89 ARG A C 1
ATOM 705 O O . ARG A 1 89 ? 3.028 -6.687 2.008 1.00 87.31 89 ARG A O 1
ATOM 712 N N . SER A 1 90 ? 3.509 -4.697 1.063 1.00 89.00 90 SER A N 1
ATOM 713 C CA . SER A 1 90 ? 3.284 -5.126 -0.318 1.00 89.00 90 SER A CA 1
ATOM 714 C C . SER A 1 90 ? 4.503 -5.862 -0.874 1.00 89.00 90 SER A C 1
ATOM 716 O O . SER A 1 90 ? 5.658 -5.468 -0.646 1.00 89.00 90 SER A O 1
ATOM 718 N N . GLN A 1 91 ? 4.266 -6.961 -1.590 1.00 88.81 91 GLN A N 1
ATOM 719 C CA . GLN A 1 91 ? 5.280 -7.651 -2.383 1.00 88.81 91 GLN A CA 1
ATOM 720 C C . GLN A 1 91 ? 4.671 -8.227 -3.653 1.00 88.81 91 GLN A C 1
ATOM 722 O O . GLN A 1 91 ? 3.649 -8.897 -3.592 1.00 88.81 91 GLN A O 1
ATOM 727 N N . LEU A 1 92 ? 5.370 -8.053 -4.776 1.00 86.12 92 LEU A N 1
ATOM 728 C CA . LEU A 1 92 ? 4.994 -8.701 -6.028 1.00 86.12 92 LEU A CA 1
ATOM 729 C C . LEU A 1 92 ? 4.892 -10.221 -5.850 1.00 86.12 92 LEU A C 1
ATOM 731 O O . LEU A 1 92 ? 5.819 -10.852 -5.324 1.00 86.12 92 LEU A O 1
ATOM 735 N N . MET A 1 93 ? 3.801 -10.801 -6.343 1.00 83.88 93 MET A N 1
ATOM 736 C CA . MET A 1 93 ? 3.547 -12.246 -6.338 1.00 83.88 93 MET A CA 1
ATOM 737 C C . MET A 1 93 ? 4.556 -13.026 -7.189 1.00 83.88 93 MET A C 1
ATOM 739 O O . MET A 1 93 ? 4.768 -14.215 -6.984 1.00 83.88 93 MET A O 1
ATOM 743 N N . THR A 1 94 ? 5.239 -12.351 -8.116 1.00 82.94 94 THR A N 1
ATOM 744 C CA . THR A 1 94 ? 6.278 -12.938 -8.975 1.00 82.94 94 THR A CA 1
ATOM 745 C C . THR A 1 94 ? 7.613 -13.170 -8.261 1.00 82.94 94 THR A C 1
ATOM 747 O O . THR A 1 94 ? 8.530 -13.767 -8.833 1.00 82.94 94 THR A O 1
ATOM 750 N N . LYS A 1 95 ? 7.773 -12.705 -7.015 1.00 82.25 95 LYS A N 1
ATOM 751 C CA . LYS A 1 95 ? 8.987 -12.970 -6.235 1.00 82.25 95 LYS A CA 1
ATOM 752 C C . LYS A 1 95 ? 9.079 -14.450 -5.873 1.00 82.25 95 LYS A C 1
ATOM 754 O O . LYS A 1 95 ? 8.109 -15.068 -5.467 1.00 82.25 95 LYS A O 1
ATOM 759 N N . LYS A 1 96 ? 10.299 -14.999 -5.934 1.00 81.19 96 LYS A N 1
ATOM 760 C CA . LYS A 1 96 ? 10.577 -16.395 -5.542 1.00 81.19 96 LYS A CA 1
ATOM 761 C C . LYS A 1 96 ? 10.191 -16.697 -4.094 1.00 81.19 96 LYS A C 1
ATOM 763 O O . LYS A 1 96 ? 9.843 -17.827 -3.777 1.00 81.19 96 LYS A O 1
ATOM 768 N N . THR A 1 97 ? 10.323 -15.704 -3.219 1.00 83.19 97 THR A N 1
ATOM 769 C CA . THR A 1 97 ? 9.951 -15.797 -1.811 1.00 83.19 97 THR A CA 1
ATOM 770 C C . THR A 1 97 ? 9.266 -14.512 -1.381 1.00 83.19 97 THR A C 1
ATOM 772 O O . THR A 1 97 ? 9.769 -13.409 -1.627 1.00 83.19 97 THR A O 1
ATOM 775 N N . ASN A 1 98 ? 8.126 -14.664 -0.711 1.00 84.12 98 ASN A N 1
ATOM 776 C CA . ASN A 1 98 ? 7.411 -13.563 -0.093 1.00 84.12 98 ASN A CA 1
ATOM 777 C C . ASN A 1 98 ? 7.594 -13.635 1.422 1.00 84.12 98 ASN A C 1
ATOM 779 O O . ASN A 1 98 ? 7.355 -14.671 2.035 1.00 84.12 98 ASN A O 1
ATOM 783 N N . ASN A 1 99 ? 8.054 -12.539 2.021 1.00 85.06 99 ASN A N 1
ATOM 784 C CA . ASN A 1 99 ? 8.397 -12.490 3.442 1.00 85.06 99 ASN A CA 1
ATOM 785 C C . ASN A 1 99 ? 7.753 -11.277 4.106 1.00 85.06 99 ASN A C 1
ATOM 787 O O . ASN A 1 99 ? 7.943 -10.145 3.649 1.00 85.06 99 ASN A O 1
ATOM 791 N N . LEU A 1 100 ? 7.058 -11.497 5.221 1.00 84.75 100 LEU A N 1
ATOM 792 C CA . LEU A 1 100 ? 6.634 -10.416 6.099 1.00 84.75 100 LEU A CA 1
ATOM 793 C C . LEU A 1 100 ? 7.840 -9.956 6.921 1.00 84.75 100 LEU A C 1
ATOM 795 O O . LEU A 1 100 ? 8.389 -10.719 7.710 1.00 84.75 100 LEU A O 1
ATOM 799 N N . ILE A 1 101 ? 8.267 -8.711 6.717 1.00 78.25 101 ILE A N 1
ATOM 800 C CA . ILE A 1 101 ? 9.358 -8.111 7.487 1.00 78.25 101 ILE A CA 1
ATOM 801 C C . ILE A 1 101 ? 8.743 -7.115 8.459 1.00 78.25 101 ILE A C 1
ATOM 803 O O . ILE A 1 101 ? 8.215 -6.082 8.043 1.00 78.25 101 ILE A O 1
ATOM 807 N N . ILE A 1 102 ? 8.840 -7.425 9.747 1.00 78.62 102 ILE A N 1
ATOM 808 C CA . ILE A 1 102 ? 8.439 -6.536 10.833 1.00 78.62 102 ILE A CA 1
ATOM 809 C C . ILE A 1 102 ? 9.597 -5.556 11.096 1.00 78.62 102 ILE A C 1
ATOM 811 O O . ILE A 1 102 ? 10.748 -5.968 11.246 1.00 78.62 102 ILE A O 1
ATOM 815 N N . ARG A 1 103 ? 9.319 -4.244 11.088 1.00 69.50 103 ARG A N 1
ATOM 816 C CA . ARG A 1 103 ? 10.343 -3.197 11.287 1.00 69.50 103 ARG A CA 1
ATOM 817 C C . ARG A 1 103 ? 10.853 -3.193 12.738 1.00 69.50 103 ARG A C 1
ATOM 819 O O . ARG A 1 103 ? 10.130 -3.569 13.654 1.00 69.50 103 ARG A O 1
ATOM 826 N N . GLN A 1 104 ? 12.076 -2.702 12.964 1.00 68.25 104 GLN A N 1
ATOM 827 C CA . GLN A 1 104 ? 12.550 -2.397 14.321 1.00 68.25 104 GLN A CA 1
ATOM 828 C C . GLN A 1 104 ? 11.650 -1.339 14.983 1.00 68.25 104 GLN A C 1
ATOM 830 O O . GLN A 1 104 ? 11.247 -0.373 14.335 1.00 68.25 104 GLN A O 1
ATOM 835 N N . GLY A 1 105 ? 11.341 -1.527 16.270 1.00 72.00 105 GLY A N 1
ATOM 836 C CA . GLY A 1 105 ? 10.357 -0.709 16.992 1.00 72.00 105 GLY A CA 1
ATOM 837 C C . GLY A 1 105 ? 8.905 -1.140 16.763 1.00 72.00 105 GLY A C 1
ATOM 838 O O . GLY A 1 105 ? 8.004 -0.308 16.851 1.00 72.00 105 GLY A O 1
ATOM 839 N N . TYR A 1 106 ? 8.690 -2.416 16.426 1.00 74.06 106 TYR A N 1
ATOM 840 C CA . TYR A 1 106 ? 7.361 -3.005 16.317 1.00 74.06 106 TYR A CA 1
ATOM 841 C C . TYR A 1 106 ? 6.594 -2.896 17.634 1.00 74.06 106 TYR A C 1
ATOM 843 O O . TYR A 1 106 ? 7.183 -2.920 18.716 1.00 74.06 106 TYR A O 1
ATOM 851 N N . LYS A 1 107 ? 5.274 -2.774 17.529 1.00 75.88 107 LYS A N 1
ATOM 852 C CA . LYS A 1 107 ? 4.377 -2.801 18.677 1.00 75.88 107 LYS A CA 1
ATOM 853 C C . LYS A 1 107 ? 3.643 -4.126 18.649 1.00 75.88 107 LYS A C 1
ATOM 855 O O . LYS A 1 107 ? 3.023 -4.462 17.646 1.00 75.88 107 LYS A O 1
ATOM 860 N N . GLU A 1 108 ? 3.686 -4.863 19.751 1.00 78.56 108 GLU A N 1
ATOM 861 C CA . GLU A 1 108 ? 2.976 -6.145 19.882 1.00 78.56 108 GLU A CA 1
ATOM 862 C C . GLU A 1 108 ? 1.456 -6.005 19.701 1.00 78.56 108 GLU A C 1
ATOM 864 O O . GLU A 1 108 ? 0.771 -6.970 19.372 1.00 78.56 108 GLU A O 1
ATOM 869 N N . SER A 1 109 ? 0.924 -4.796 19.892 1.00 80.94 109 SER A N 1
ATOM 870 C CA . SER A 1 109 ? -0.486 -4.475 19.688 1.00 80.94 109 SER A CA 1
ATOM 871 C C . SER A 1 109 ? -0.911 -4.387 18.223 1.00 80.94 109 SER A C 1
ATOM 873 O O . SER A 1 109 ? -2.111 -4.441 17.961 1.00 80.94 109 SER A O 1
ATOM 875 N N . ASP A 1 110 ? 0.028 -4.206 17.292 1.00 83.00 110 ASP A N 1
ATOM 876 C CA . ASP A 1 110 ? -0.277 -3.902 15.893 1.00 83.00 110 ASP A CA 1
ATOM 877 C C . ASP A 1 110 ? -0.454 -5.187 15.078 1.00 83.00 110 ASP A C 1
ATOM 879 O O . ASP A 1 110 ? 0.194 -6.208 15.322 1.00 83.00 110 ASP A O 1
ATOM 883 N N . TYR A 1 111 ? -1.309 -5.129 14.058 1.00 86.94 111 TYR A N 1
ATOM 884 C CA . TYR A 1 111 ? -1.412 -6.205 13.080 1.00 86.94 111 TYR A CA 1
ATOM 885 C C . TYR A 1 111 ? -0.461 -5.974 11.905 1.00 86.94 111 TYR A C 1
ATOM 887 O O . TYR A 1 111 ? -0.360 -4.872 11.367 1.00 86.94 111 TYR A O 1
ATOM 895 N N . TYR A 1 112 ? 0.206 -7.044 11.470 1.00 86.94 112 TYR A N 1
ATOM 896 C CA . TYR A 1 112 ? 1.157 -7.023 10.362 1.00 86.94 112 TYR A CA 1
ATOM 897 C C . TYR A 1 112 ? 0.669 -7.942 9.246 1.00 86.94 112 TYR A C 1
ATOM 899 O O . TYR A 1 112 ? 0.537 -9.148 9.447 1.00 86.94 112 TYR A O 1
ATOM 907 N N . PHE A 1 113 ? 0.432 -7.379 8.062 1.00 89.19 113 PHE A N 1
ATOM 908 C CA . PHE A 1 113 ? -0.067 -8.122 6.907 1.00 89.19 113 PHE A CA 1
ATOM 909 C C . PHE A 1 113 ? 0.942 -8.106 5.764 1.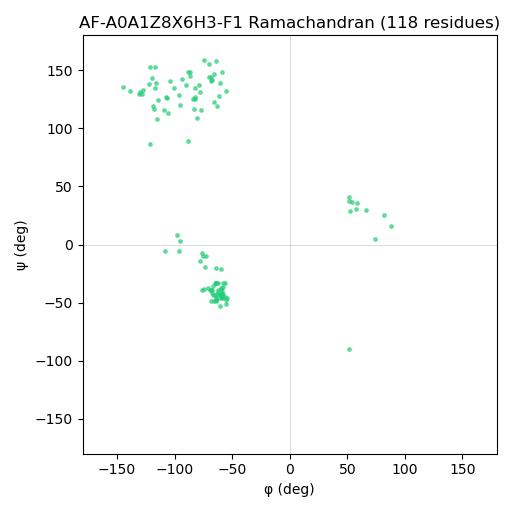00 89.19 113 PHE A C 1
ATOM 911 O O . PHE A 1 113 ? 1.491 -7.064 5.403 1.00 89.19 113 PHE A O 1
ATOM 918 N N . LEU A 1 114 ? 1.156 -9.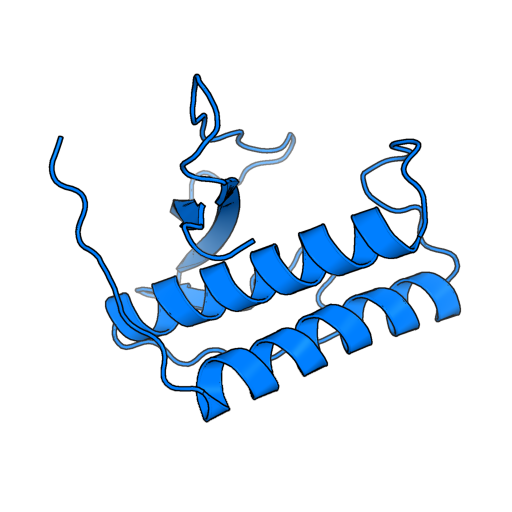276 5.167 1.00 90.69 114 LEU A N 1
ATOM 919 C CA . LEU A 1 114 ? 1.821 -9.418 3.879 1.00 90.69 114 LEU A CA 1
ATOM 920 C C . LEU A 1 114 ? 0.739 -9.486 2.808 1.00 90.69 114 LEU A C 1
ATOM 922 O O . LEU A 1 114 ? -0.099 -10.383 2.845 1.00 90.69 114 LEU A O 1
ATOM 926 N N . VAL A 1 115 ? 0.769 -8.545 1.871 1.00 90.75 115 VAL A N 1
ATOM 927 C CA . VAL A 1 115 ? -0.182 -8.490 0.761 1.00 90.75 115 VAL A CA 1
ATOM 928 C C . VAL A 1 115 ? 0.584 -8.725 -0.531 1.00 90.75 115 VAL A C 1
ATOM 930 O O . VAL A 1 115 ? 1.593 -8.068 -0.807 1.00 90.75 115 VAL A O 1
ATOM 933 N N . GLY A 1 116 ? 0.123 -9.724 -1.274 1.00 88.69 116 GLY A N 1
ATOM 934 C CA . GLY A 1 116 ? 0.620 -10.050 -2.596 1.00 88.69 116 GLY A CA 1
ATOM 9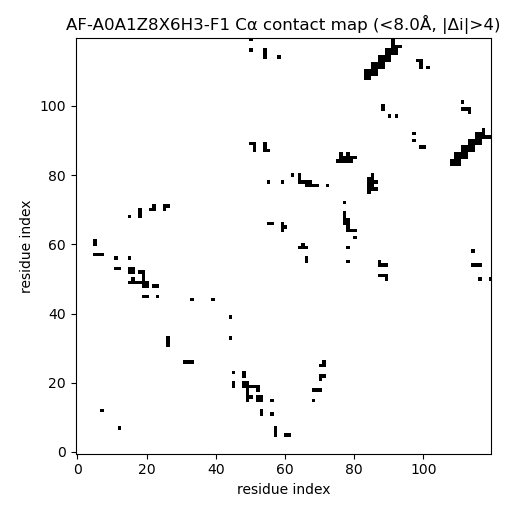35 C C . GLY A 1 116 ? 0.049 -9.093 -3.630 1.00 88.69 116 GLY A C 1
ATOM 936 O O . GLY A 1 116 ? -1.156 -8.871 -3.645 1.00 88.69 116 GLY A O 1
ATOM 937 N N . ASP A 1 117 ? 0.913 -8.547 -4.473 1.00 85.56 117 ASP A N 1
ATOM 938 C CA . ASP A 1 117 ? 0.535 -7.698 -5.600 1.00 85.56 117 ASP A CA 1
ATOM 939 C C . ASP A 1 117 ? 0.771 -8.466 -6.907 1.00 85.56 117 ASP A C 1
ATOM 941 O O . ASP A 1 117 ? 1.902 -8.872 -7.203 1.00 85.56 117 ASP A O 1
ATOM 945 N N . ASP A 1 118 ? -0.298 -8.747 -7.644 1.00 78.81 118 ASP A N 1
ATOM 946 C CA . ASP A 1 118 ? -0.277 -9.431 -8.938 1.00 78.81 118 ASP A CA 1
ATOM 947 C C . ASP A 1 118 ? -0.289 -8.460 -10.131 1.00 78.81 118 ASP A C 1
ATOM 949 O O . ASP A 1 118 ? -0.087 -8.889 -11.270 1.00 78.81 118 ASP A O 1
ATOM 953 N N . THR A 1 119 ? -0.424 -7.158 -9.870 1.00 68.06 119 THR A N 1
ATOM 954 C CA . THR A 1 119 ? -0.514 -6.086 -10.867 1.00 68.06 119 THR A CA 1
ATOM 955 C C . THR A 1 119 ? 0.614 -5.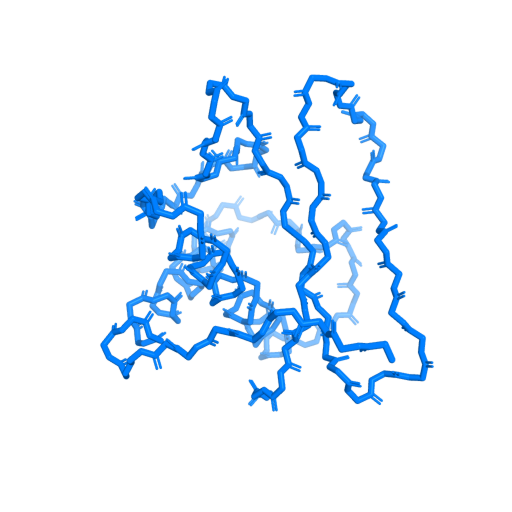061 -10.670 1.00 68.06 119 THR A C 1
ATOM 957 O O . THR A 1 119 ? 0.417 -4.073 -9.966 1.00 68.06 119 THR A O 1
ATOM 960 N N . PRO A 1 120 ? 1.809 -5.287 -11.258 1.00 51.19 120 PRO A N 1
ATOM 961 C CA . PRO A 1 120 ? 2.955 -4.385 -11.119 1.00 51.19 120 PRO A CA 1
ATOM 962 C C . PRO A 1 120 ? 2.743 -2.997 -11.738 1.00 51.19 120 PRO A C 1
ATOM 964 O O . PRO A 1 120 ? 2.034 -2.896 -12.767 1.00 51.19 120 PRO A O 1
#

Foldseek 3Di:
DDDDDFDDDPVLLVLLLVLLVLQLVVCVVVVNQPPVPDDDDPVVSSVLSSQQSSQLSRVCVVQVHDQQSDHPCPPFASTDDPNAGEDEDEDEPPDPDFDFDADPPDDPRHHYDYGYDPDD

Secondary structure (DSSP, 8-state):
--PPP-PPPHHHHHHHHHHHHHHHHHHHHTTPPGGGT----HHHHHHHHHHHHHHHHHHHHHTT------SS-TTS-S-EETTEEEEEEEEETTSS-----PPTT--TTSEEEEEEE---

Nearest PDB structures (foldseek):
  4m34-assembly1_D  TM=4.214E-01  e=5.567E+00  Mycolicibacterium smegmatis MC2 155
  8hx0-assembly1_A  TM=3.547E-01  e=5.208E+00  Mycolicibacterium smegmatis MC2 155